Protein AF-A0A0M1JB89-F1 (afdb_monomer)

Radius of gyration: 13.45 Å; Cα contacts (8 Å, |Δi|>4): 135; chains: 1; bounding box: 34×20×38 Å

Mean predicted aligned error: 6.95 Å

pLDDT: mean 80.14, std 14.54, range [44.53, 94.88]

Structure (mmCIF, N/CA/C/O backbone):
data_AF-A0A0M1JB89-F1
#
_entry.id   AF-A0A0M1JB89-F1
#
loop_
_atom_site.group_PDB
_atom_site.id
_atom_site.type_symbol
_atom_site.label_atom_id
_atom_site.label_alt_id
_atom_site.label_comp_id
_atom_site.label_asym_id
_atom_site.label_entity_id
_atom_site.label_seq_id
_atom_site.pdbx_PDB_ins_code
_atom_site.Cartn_x
_atom_site.Cartn_y
_atom_site.Cartn_z
_atom_site.occupancy
_atom_site.B_iso_or_equiv
_atom_site.auth_seq_id
_atom_site.auth_comp_id
_atom_site.auth_asym_id
_atom_site.auth_atom_id
_atom_site.pdbx_PDB_model_num
ATOM 1 N N . MET A 1 1 ? -19.536 -0.735 19.353 1.00 45.69 1 MET A N 1
ATOM 2 C CA . MET A 1 1 ? -19.011 -1.234 18.063 1.00 45.69 1 MET A CA 1
ATOM 3 C C . MET A 1 1 ? -18.574 -0.025 17.254 1.00 45.69 1 MET A C 1
ATOM 5 O O . MET A 1 1 ? -19.395 0.856 17.044 1.00 45.69 1 MET A O 1
ATOM 9 N N . GLY A 1 2 ? -17.286 0.094 16.925 1.00 59.88 2 GLY A N 1
ATOM 10 C CA . GLY A 1 2 ? -16.788 1.203 16.105 1.00 59.88 2 GLY A CA 1
ATOM 11 C C . GLY A 1 2 ? -17.162 0.987 14.640 1.00 59.88 2 GLY A C 1
ATOM 12 O O . GLY A 1 2 ? -17.052 -0.134 14.155 1.00 59.88 2 GLY A O 1
ATOM 13 N N . SER A 1 3 ? -17.620 2.033 13.950 1.00 70.69 3 SER A N 1
ATOM 14 C CA . SER A 1 3 ? -17.879 1.966 12.509 1.00 70.69 3 SER A CA 1
ATOM 15 C C . SER A 1 3 ? -16.559 1.750 11.768 1.00 70.69 3 SER A C 1
ATOM 17 O O . SER A 1 3 ? -15.643 2.574 11.871 1.00 70.69 3 SER A O 1
ATOM 19 N N . LEU A 1 4 ? -16.459 0.647 11.031 1.00 63.38 4 LEU A N 1
ATOM 20 C CA . LEU A 1 4 ? -15.445 0.491 9.992 1.00 63.38 4 LEU A CA 1
ATOM 21 C C . LEU A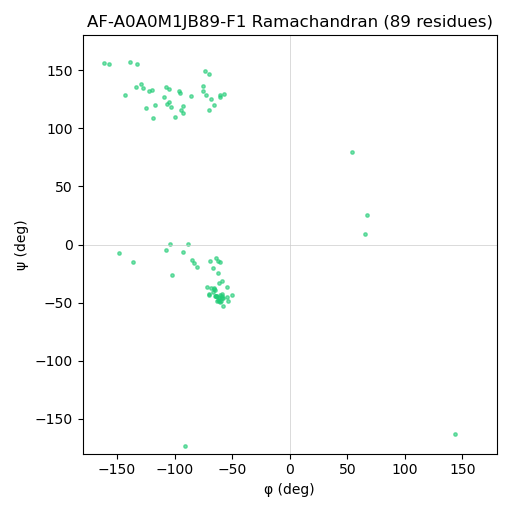 1 4 ? -15.850 1.356 8.796 1.00 63.38 4 LEU A C 1
ATOM 23 O O . LEU A 1 4 ? -17.040 1.606 8.585 1.00 63.38 4 LEU A O 1
ATOM 27 N N . SER A 1 5 ? -14.865 1.859 8.062 1.00 68.06 5 SER A N 1
ATOM 28 C CA . SER A 1 5 ? -15.096 2.565 6.806 1.00 68.06 5 SER A CA 1
ATOM 29 C C . SER A 1 5 ? -14.145 2.056 5.745 1.00 68.06 5 SER A C 1
ATOM 31 O O . SER A 1 5 ? -12.937 1.968 5.987 1.00 68.06 5 SER A O 1
ATOM 33 N N . ASP A 1 6 ? -14.690 1.826 4.565 1.00 63.28 6 ASP A N 1
ATOM 34 C CA . ASP A 1 6 ? -13.931 1.571 3.356 1.00 63.28 6 ASP A CA 1
ATOM 35 C C . ASP A 1 6 ? -13.049 2.785 3.059 1.00 63.28 6 ASP A C 1
ATOM 37 O O . ASP A 1 6 ? -13.521 3.925 3.040 1.00 63.28 6 ASP A O 1
ATOM 41 N N . SER A 1 7 ? -11.751 2.548 2.888 1.00 63.22 7 SER A N 1
ATOM 42 C CA . SER A 1 7 ? -10.801 3.582 2.490 1.00 63.22 7 SER A CA 1
ATOM 43 C C . SER A 1 7 ? -10.219 3.206 1.137 1.00 63.22 7 SER A C 1
ATOM 45 O O . SER A 1 7 ? -9.619 2.144 0.981 1.00 63.22 7 SER A O 1
ATOM 47 N N . VAL A 1 8 ? -10.435 4.085 0.161 1.00 58.31 8 VAL A N 1
ATOM 48 C CA . VAL A 1 8 ? -9.821 4.018 -1.165 1.00 58.31 8 VAL A CA 1
ATOM 49 C C . VAL A 1 8 ? -8.822 5.154 -1.237 1.00 58.31 8 VAL A C 1
ATOM 51 O O . VAL A 1 8 ? -9.186 6.305 -0.981 1.00 58.31 8 VAL A O 1
ATOM 54 N N . PHE A 1 9 ? -7.582 4.841 -1.581 1.00 63.34 9 PHE A N 1
ATOM 55 C CA . PHE A 1 9 ? -6.592 5.856 -1.893 1.00 63.34 9 PHE A CA 1
ATOM 56 C C . PHE A 1 9 ? -5.973 5.556 -3.255 1.00 63.34 9 PHE A C 1
ATOM 58 O O . PHE A 1 9 ? -5.678 4.404 -3.579 1.00 63.34 9 PHE A O 1
ATOM 65 N N . LEU A 1 10 ? -5.866 6.606 -4.067 1.00 56.09 10 LEU A N 1
ATOM 66 C CA . LEU A 1 10 ? -5.235 6.565 -5.376 1.00 56.09 10 LEU A CA 1
ATOM 67 C C . LEU A 1 10 ? -3.776 6.967 -5.184 1.00 56.09 10 LEU A C 1
ATOM 69 O O . LEU A 1 10 ? -3.527 8.088 -4.743 1.00 56.09 10 LEU A O 1
ATOM 73 N N . GLU A 1 11 ? -2.849 6.077 -5.528 1.00 62.31 11 GLU A N 1
ATOM 74 C CA . GLU A 1 11 ? -1.430 6.425 -5.578 1.00 62.31 11 GLU A CA 1
ATOM 75 C C . GLU A 1 11 ? -0.994 6.538 -7.041 1.00 62.31 11 GLU A C 1
ATOM 77 O O . GLU A 1 11 ? -1.113 5.588 -7.824 1.00 62.31 11 GLU A O 1
ATOM 82 N N . SER A 1 12 ? -0.503 7.722 -7.407 1.00 57.88 12 SER A N 1
ATOM 83 C CA . SER A 1 12 ? 0.093 8.007 -8.713 1.00 57.88 12 SER A CA 1
ATOM 84 C C . SER A 1 12 ? 1.607 8.094 -8.552 1.00 57.88 12 SER A C 1
ATOM 86 O O . SER A 1 12 ? 2.097 8.901 -7.766 1.00 57.88 12 SER A O 1
ATOM 88 N N . LEU A 1 13 ? 2.345 7.270 -9.295 1.00 59.31 13 LEU A N 1
ATOM 89 C CA . LEU A 1 13 ? 3.809 7.287 -9.323 1.00 59.31 13 LEU A CA 1
ATOM 90 C C . LEU A 1 13 ? 4.293 8.053 -10.554 1.00 59.31 13 LEU A C 1
ATOM 92 O O . LEU A 1 13 ? 4.127 7.557 -11.674 1.00 59.31 13 LEU A O 1
ATOM 96 N N . GLU A 1 14 ? 4.862 9.244 -10.372 1.00 49.41 14 GLU A N 1
ATOM 97 C CA . GLU A 1 14 ? 5.313 10.094 -11.478 1.00 49.41 14 GLU A CA 1
ATOM 98 C C . GLU A 1 14 ? 6.550 9.508 -12.175 1.00 49.41 14 GLU A C 1
ATOM 100 O O . GLU A 1 14 ? 7.636 9.460 -11.631 1.00 49.41 14 GLU A O 1
ATOM 105 N N . SER A 1 15 ? 6.406 9.141 -13.451 1.00 50.97 15 SER A N 1
ATOM 106 C CA . SER A 1 15 ? 7.525 8.873 -14.365 1.00 50.97 15 SER A CA 1
ATOM 107 C C . SER A 1 15 ? 8.571 7.838 -13.906 1.00 50.97 15 SER A C 1
ATOM 109 O O . SER A 1 15 ? 9.719 8.184 -13.634 1.00 50.97 15 SER A O 1
ATOM 111 N N . LEU A 1 16 ? 8.269 6.541 -14.044 1.00 48.31 16 LEU A N 1
ATOM 112 C CA . LEU A 1 16 ? 9.336 5.540 -14.249 1.00 48.31 16 LEU A CA 1
ATOM 113 C C . LEU A 1 16 ? 8.974 4.319 -15.094 1.00 48.31 16 LEU A C 1
ATOM 115 O O . LEU A 1 16 ? 9.871 3.544 -15.446 1.00 48.31 16 LEU A O 1
ATOM 119 N N . VAL A 1 17 ? 7.714 4.126 -15.480 1.00 45.91 17 VAL A N 1
ATOM 120 C CA . VAL A 1 17 ? 7.372 2.902 -16.217 1.00 45.91 17 VAL A CA 1
ATOM 121 C C . VAL A 1 17 ? 7.711 2.971 -17.706 1.00 45.91 17 VAL A C 1
ATOM 123 O O . VAL A 1 17 ? 7.987 1.931 -18.300 1.00 45.91 17 VAL A O 1
ATOM 126 N N . ASP A 1 18 ? 7.896 4.167 -18.269 1.00 44.53 18 ASP A N 1
ATOM 127 C CA . ASP A 1 18 ? 8.463 4.320 -19.620 1.00 44.53 18 ASP A CA 1
ATOM 128 C C . ASP A 1 18 ? 9.905 3.776 -19.729 1.00 44.53 18 ASP A C 1
ATOM 130 O O . ASP A 1 18 ? 10.405 3.525 -20.823 1.00 44.53 18 ASP A O 1
ATOM 134 N N . SER A 1 19 ? 10.580 3.520 -18.598 1.00 51.59 19 SER A N 1
ATOM 135 C CA . SER A 1 19 ? 11.924 2.927 -18.574 1.00 51.59 19 SER A CA 1
ATOM 136 C C . SER A 1 19 ? 11.956 1.394 -18.458 1.00 51.59 19 SER A C 1
ATOM 138 O O . SER A 1 19 ? 13.041 0.809 -18.488 1.00 51.59 19 SER A O 1
ATOM 140 N N . GLY A 1 20 ? 10.810 0.727 -18.254 1.00 54.50 20 GLY A N 1
ATOM 141 C CA . GLY A 1 20 ? 10.755 -0.718 -17.981 1.00 54.50 20 GLY A CA 1
ATOM 142 C C . GLY A 1 20 ? 11.402 -1.156 -16.654 1.00 54.50 20 GLY A C 1
ATOM 143 O O . GLY A 1 20 ? 11.562 -2.353 -16.418 1.00 54.50 20 GLY A O 1
ATOM 144 N N . ARG A 1 21 ? 11.788 -0.212 -15.779 1.00 55.88 21 ARG A N 1
ATOM 145 C CA . ARG A 1 21 ? 12.454 -0.488 -14.488 1.00 55.88 21 ARG A CA 1
ATOM 146 C C . ARG A 1 21 ? 11.506 -0.847 -13.348 1.00 55.88 21 ARG A C 1
ATOM 148 O O . ARG A 1 21 ? 11.964 -1.369 -12.339 1.00 55.88 21 ARG A O 1
ATOM 155 N N . VAL A 1 22 ? 10.215 -0.569 -13.497 1.00 62.91 22 VAL A N 1
ATOM 156 C CA . VAL A 1 22 ? 9.205 -0.794 -12.461 1.00 62.91 22 VAL A CA 1
ATOM 157 C C . VAL A 1 22 ? 8.185 -1.793 -12.992 1.00 62.91 22 VAL A C 1
ATOM 159 O O . VAL A 1 22 ? 7.418 -1.481 -13.902 1.00 62.91 22 VAL A O 1
ATOM 162 N N . ARG A 1 23 ? 8.199 -3.018 -12.458 1.00 79.50 23 ARG A N 1
ATOM 163 C CA . ARG A 1 23 ? 7.246 -4.066 -12.843 1.00 79.50 23 ARG A CA 1
ATOM 164 C C . ARG A 1 23 ? 5.972 -3.907 -12.008 1.00 79.50 23 ARG A C 1
A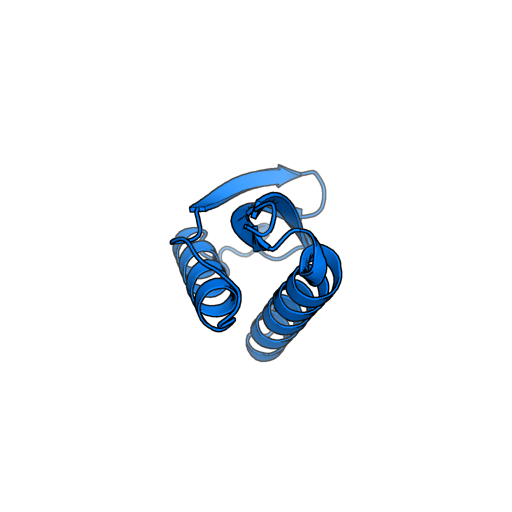TOM 166 O O . ARG A 1 23 ? 6.089 -3.905 -10.783 1.00 79.50 23 ARG A O 1
ATOM 173 N N . PRO A 1 24 ? 4.769 -3.847 -12.613 1.00 84.56 24 PRO A N 1
ATOM 174 C CA . PRO A 1 24 ? 3.519 -3.680 -11.867 1.00 84.56 24 PRO A CA 1
ATOM 175 C C . PRO A 1 24 ? 3.362 -4.653 -10.695 1.00 84.56 24 PRO A C 1
ATOM 177 O O . PRO A 1 24 ? 3.066 -4.230 -9.586 1.00 84.56 24 PRO A O 1
ATOM 180 N N . ALA A 1 25 ? 3.697 -5.930 -10.899 1.00 87.00 25 ALA A N 1
ATOM 181 C CA . ALA A 1 25 ? 3.633 -6.945 -9.848 1.00 87.00 25 ALA A CA 1
ATOM 182 C C . ALA A 1 25 ? 4.561 -6.662 -8.647 1.00 87.00 25 ALA A C 1
ATOM 184 O O . ALA A 1 25 ? 4.224 -6.995 -7.515 1.00 87.00 25 ALA A O 1
ATOM 185 N N . GLU A 1 26 ? 5.728 -6.046 -8.867 1.00 87.25 26 GLU A N 1
ATOM 186 C CA . GLU A 1 26 ? 6.629 -5.666 -7.769 1.00 87.25 26 GLU A CA 1
ATOM 187 C C . GLU A 1 26 ? 6.076 -4.487 -6.973 1.00 87.25 26 GLU A C 1
ATOM 189 O O . GLU A 1 26 ? 6.212 -4.453 -5.752 1.00 87.25 26 GLU A O 1
ATOM 194 N N . MET A 1 27 ? 5.420 -3.547 -7.653 1.00 88.25 27 MET A N 1
ATOM 195 C CA . MET A 1 27 ? 4.773 -2.403 -7.01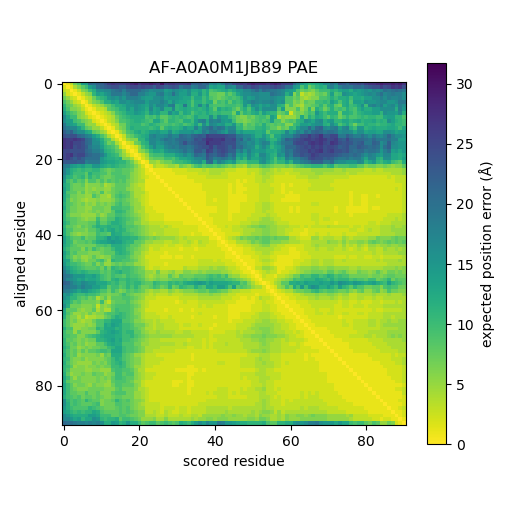2 1.00 88.25 27 MET A CA 1
ATOM 196 C C . MET A 1 27 ? 3.538 -2.813 -6.227 1.00 88.25 27 MET A C 1
ATOM 198 O O . MET A 1 27 ? 3.368 -2.390 -5.087 1.00 88.25 27 MET A O 1
ATOM 202 N N . GLU A 1 28 ? 2.715 -3.692 -6.794 1.00 91.12 28 GLU A N 1
ATOM 203 C CA . GLU A 1 28 ? 1.561 -4.263 -6.104 1.00 91.12 28 GLU A CA 1
ATOM 204 C C . GLU A 1 28 ? 1.986 -5.009 -4.832 1.00 91.12 28 GLU A C 1
ATOM 206 O O . GLU A 1 28 ? 1.376 -4.827 -3.774 1.00 91.12 28 GLU A O 1
ATOM 211 N N . ALA A 1 29 ? 3.069 -5.793 -4.904 1.00 92.44 29 ALA A N 1
ATOM 212 C CA . ALA A 1 29 ? 3.638 -6.478 -3.747 1.00 92.44 29 ALA A CA 1
ATOM 213 C C . ALA A 1 29 ? 4.178 -5.493 -2.697 1.00 92.44 29 ALA A C 1
ATOM 215 O O . ALA A 1 29 ? 3.882 -5.650 -1.512 1.00 92.44 29 ALA A O 1
ATOM 216 N N . LEU A 1 30 ? 4.904 -4.453 -3.122 1.00 92.31 30 LEU A N 1
ATOM 217 C CA . LEU A 1 30 ? 5.423 -3.419 -2.226 1.00 92.31 30 LEU A CA 1
ATOM 218 C C . LEU A 1 30 ? 4.295 -2.695 -1.484 1.00 92.31 30 LEU A C 1
ATOM 220 O O . LEU A 1 30 ? 4.344 -2.542 -0.266 1.00 92.31 30 LEU A O 1
ATOM 224 N N . PHE A 1 31 ? 3.264 -2.257 -2.202 1.00 92.75 31 PHE A N 1
ATOM 225 C CA . PHE A 1 31 ? 2.133 -1.555 -1.598 1.00 92.75 31 PHE A CA 1
ATOM 226 C C . PHE A 1 31 ? 1.353 -2.471 -0.658 1.00 92.75 31 PHE A C 1
ATOM 228 O O . PHE A 1 31 ? 0.969 -2.050 0.432 1.00 92.75 31 PHE A O 1
ATOM 235 N N . THR A 1 32 ? 1.193 -3.741 -1.031 1.00 94.88 32 THR A N 1
ATOM 236 C CA . THR A 1 32 ? 0.604 -4.766 -0.162 1.00 94.88 32 THR A CA 1
ATOM 237 C C . THR A 1 32 ? 1.398 -4.920 1.137 1.00 94.88 32 THR A C 1
ATOM 239 O O . THR A 1 32 ? 0.804 -4.948 2.214 1.00 94.88 32 THR A O 1
ATOM 242 N N . GLU A 1 33 ? 2.730 -4.992 1.067 1.00 94.81 33 GLU A N 1
ATOM 243 C CA . GLU A 1 33 ? 3.606 -5.084 2.241 1.00 94.81 33 GLU A CA 1
ATOM 244 C C . GLU A 1 33 ? 3.487 -3.843 3.134 1.00 94.81 33 GLU A C 1
ATOM 246 O O . GLU A 1 33 ? 3.274 -3.965 4.343 1.00 94.81 33 GLU A O 1
ATOM 251 N N . VAL A 1 34 ? 3.552 -2.647 2.542 1.00 94.25 34 VAL A N 1
ATOM 252 C CA . VAL A 1 34 ? 3.454 -1.386 3.286 1.00 94.25 34 VAL A CA 1
ATOM 253 C C . VAL A 1 34 ? 2.109 -1.266 3.998 1.00 94.25 34 VAL A C 1
ATOM 255 O O . VAL A 1 34 ? 2.083 -0.944 5.188 1.00 94.25 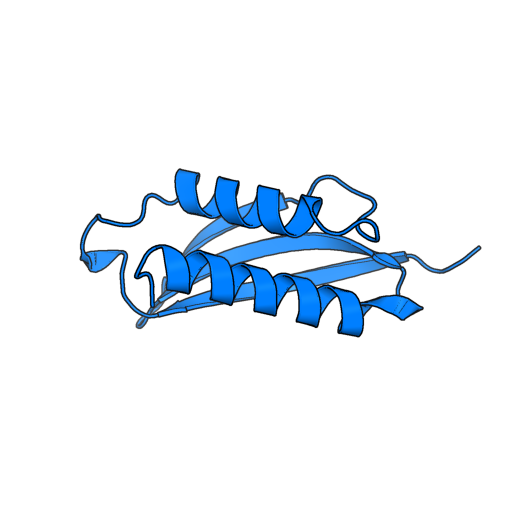34 VAL A O 1
ATOM 258 N N . VAL A 1 35 ? 0.999 -1.562 3.319 1.00 93.31 35 VAL A N 1
ATOM 259 C CA . VAL A 1 35 ? -0.332 -1.509 3.937 1.00 93.31 35 VAL A CA 1
ATOM 260 C C . VAL A 1 35 ? -0.451 -2.538 5.066 1.00 93.31 35 VAL A C 1
ATOM 262 O O . VAL A 1 35 ? -0.900 -2.190 6.157 1.00 93.31 35 VAL A O 1
ATOM 265 N N . ASN A 1 36 ? 0.024 -3.771 4.857 1.00 93.94 36 ASN A N 1
ATOM 266 C CA . ASN A 1 36 ? 0.014 -4.816 5.888 1.00 93.94 36 ASN A CA 1
ATOM 267 C C . ASN A 1 36 ? 0.945 -4.521 7.077 1.00 93.94 36 ASN A C 1
ATOM 269 O O . ASN A 1 36 ? 0.748 -5.080 8.154 1.00 93.94 36 ASN A O 1
ATOM 273 N N . SER A 1 37 ? 1.937 -3.635 6.923 1.00 94.12 37 SER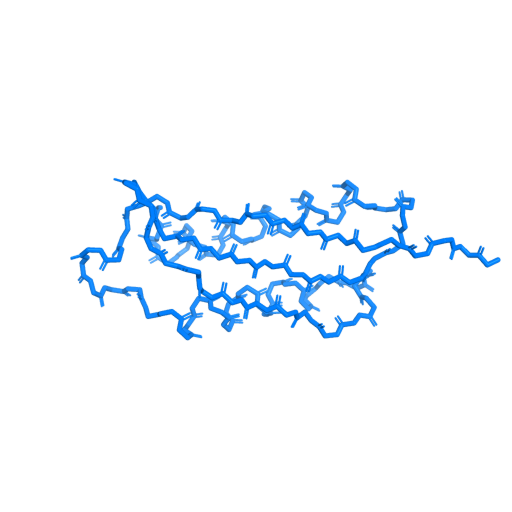 A N 1
ATOM 274 C CA . SER A 1 37 ? 2.797 -3.197 8.033 1.00 94.12 37 SER A CA 1
ATOM 275 C C . SER A 1 37 ? 2.065 -2.330 9.068 1.00 94.12 37 SER A C 1
ATOM 277 O O . SER A 1 37 ? 2.592 -2.085 10.156 1.00 94.12 37 SER A O 1
ATOM 279 N N . ASN A 1 38 ? 0.870 -1.822 8.742 1.00 92.62 38 ASN A N 1
ATOM 280 C CA . ASN A 1 38 ? 0.075 -1.007 9.649 1.00 92.62 38 ASN A CA 1
ATOM 281 C C . ASN A 1 38 ? -0.911 -1.880 10.445 1.00 92.62 38 ASN A C 1
ATOM 283 O O . ASN A 1 38 ? -1.894 -2.386 9.914 1.00 92.62 38 ASN A O 1
ATOM 287 N N . GLU A 1 39 ? -0.696 -1.978 11.758 1.00 92.00 39 GLU A N 1
ATOM 288 C CA . GLU A 1 39 ? -1.503 -2.792 12.685 1.00 92.00 39 GLU A CA 1
ATOM 289 C C . GLU A 1 39 ? -2.996 -2.415 12.773 1.00 92.00 39 GLU A C 1
ATOM 291 O O . GLU A 1 39 ? -3.801 -3.167 13.319 1.00 92.00 39 GLU A O 1
ATOM 296 N N . THR A 1 40 ? -3.386 -1.234 12.280 1.00 91.25 40 THR A N 1
ATOM 297 C CA . THR A 1 40 ? -4.785 -0.777 12.287 1.00 91.25 40 THR A CA 1
ATOM 298 C C . THR A 1 40 ? -5.571 -1.298 11.076 1.00 91.25 40 THR A C 1
ATOM 300 O O . THR A 1 40 ? -6.803 -1.221 11.070 1.00 91.25 40 THR A O 1
ATOM 303 N N . VAL A 1 41 ? -4.888 -1.832 10.062 1.00 88.75 41 VAL A N 1
ATOM 304 C CA . VAL A 1 41 ? -5.518 -2.463 8.900 1.00 88.75 41 VAL A CA 1
ATOM 305 C C . VAL A 1 41 ? -6.098 -3.814 9.310 1.00 88.75 41 VAL A C 1
ATOM 307 O O . VAL A 1 41 ? -5.435 -4.641 9.926 1.00 88.75 41 VAL A O 1
ATOM 310 N N . THR A 1 42 ? -7.374 -4.025 8.989 1.00 86.06 42 THR A N 1
ATOM 311 C CA . THR A 1 42 ? -8.142 -5.195 9.464 1.00 86.06 42 THR A CA 1
ATOM 312 C C . THR A 1 42 ? -8.421 -6.234 8.382 1.00 86.06 42 THR A C 1
ATOM 314 O O . THR A 1 42 ? -8.965 -7.298 8.669 1.00 86.06 42 THR A O 1
ATOM 317 N N . THR A 1 43 ? -8.044 -5.940 7.140 1.00 86.12 43 THR A N 1
ATOM 318 C CA . THR A 1 43 ? -8.255 -6.804 5.976 1.00 86.12 43 THR A CA 1
ATOM 319 C C . THR A 1 43 ? -6.989 -6.920 5.159 1.00 86.12 43 THR A C 1
ATOM 321 O O . THR A 1 43 ? -6.187 -5.991 5.128 1.00 86.12 43 THR A O 1
ATOM 324 N N . ALA A 1 44 ? -6.865 -8.013 4.408 1.00 88.56 44 ALA A N 1
ATOM 325 C CA . ALA A 1 44 ? -5.893 -8.058 3.329 1.00 88.56 44 ALA A CA 1
ATOM 326 C C . ALA A 1 44 ? -6.174 -6.899 2.347 1.00 88.56 44 ALA A C 1
ATOM 328 O O . ALA A 1 44 ? -7.332 -6.723 1.948 1.00 88.56 44 ALA A O 1
ATOM 329 N N . PRO A 1 45 ? -5.166 -6.089 1.992 1.00 92.38 45 PRO A N 1
ATOM 330 C CA . PRO A 1 45 ? -5.334 -5.026 1.022 1.00 92.38 45 PRO A CA 1
ATOM 331 C C . PRO A 1 45 ? -5.535 -5.603 -0.376 1.00 92.38 45 PRO A C 1
ATOM 333 O O . PRO A 1 45 ? -4.958 -6.629 -0.735 1.00 92.38 45 PRO A O 1
ATOM 336 N N . TRP A 1 46 ? -6.337 -4.912 -1.173 1.00 92.94 46 TRP A N 1
ATOM 337 C CA . TRP A 1 46 ? -6.434 -5.144 -2.603 1.00 92.94 46 TRP A CA 1
ATOM 338 C C . TRP A 1 46 ? -5.669 -4.039 -3.321 1.00 92.94 46 TRP A C 1
ATOM 340 O O . TRP A 1 46 ? -5.988 -2.859 -3.166 1.00 92.94 46 TRP A O 1
ATOM 350 N N . VAL A 1 47 ? -4.636 -4.431 -4.061 1.00 91.56 47 VAL A N 1
ATOM 351 C CA . VAL A 1 47 ? -3.798 -3.524 -4.844 1.00 91.56 47 VAL A CA 1
ATOM 352 C C . VAL A 1 47 ? -3.885 -3.927 -6.303 1.00 91.56 47 VAL A C 1
ATOM 354 O O . VAL A 1 47 ? -3.769 -5.109 -6.620 1.00 91.56 47 VAL A O 1
ATOM 357 N N . MET A 1 48 ? -4.099 -2.951 -7.178 1.00 89.62 48 MET A N 1
ATOM 358 C CA . MET A 1 48 ? -4.226 -3.190 -8.609 1.00 89.62 48 MET A CA 1
ATOM 359 C C . MET A 1 48 ? -3.576 -2.063 -9.398 1.00 89.62 48 MET A C 1
ATOM 361 O O . MET A 1 48 ? -3.897 -0.890 -9.201 1.00 89.62 48 MET A O 1
ATOM 365 N N . TYR A 1 49 ? -2.705 -2.432 -10.327 1.00 87.31 49 TYR A N 1
ATOM 366 C CA . TYR A 1 49 ? -2.224 -1.549 -11.373 1.00 87.31 49 TYR A CA 1
ATOM 367 C C . TYR A 1 49 ? -3.347 -1.222 -12.365 1.00 87.31 49 TYR A C 1
ATOM 369 O O . TYR A 1 49 ? -3.978 -2.117 -12.931 1.00 87.31 49 TYR A O 1
ATOM 377 N N . VAL A 1 50 ? -3.602 0.069 -12.570 1.00 85.62 50 VAL A N 1
ATOM 378 C CA . VAL A 1 50 ? -4.753 0.560 -13.347 1.00 85.62 50 VAL A CA 1
ATOM 379 C C . VAL A 1 50 ? -4.350 1.006 -14.746 1.00 85.62 50 VAL A C 1
ATOM 381 O O . VAL A 1 50 ? -5.154 0.936 -15.673 1.00 85.62 50 VAL A O 1
ATOM 384 N N . GLY A 1 51 ? -3.096 1.415 -14.927 1.00 80.81 51 GLY A N 1
ATOM 385 C CA . GLY A 1 51 ? -2.592 1.857 -16.218 1.00 80.81 51 GLY A CA 1
ATOM 386 C C . GLY A 1 51 ? -1.608 3.011 -16.103 1.00 80.81 51 GLY A C 1
ATOM 387 O O . GLY A 1 51 ? -1.048 3.285 -15.039 1.00 80.81 51 GLY A O 1
ATOM 388 N N . PHE A 1 52 ? -1.397 3.675 -17.234 1.00 78.25 52 PHE A N 1
ATOM 389 C CA . PHE A 1 52 ? -0.702 4.953 -17.312 1.00 78.25 52 PHE A CA 1
ATOM 390 C C . PHE A 1 52 ? -1.707 6.067 -17.528 1.00 78.25 52 PHE A C 1
ATOM 392 O O . PHE A 1 52 ? -2.567 5.954 -18.404 1.00 78.25 52 PHE A O 1
ATOM 399 N N . ASN A 1 53 ? -1.559 7.147 -16.768 1.00 72.38 53 ASN A N 1
ATOM 400 C CA . ASN A 1 53 ? -2.050 8.448 -17.200 1.00 72.38 53 ASN A CA 1
ATOM 401 C C . ASN A 1 53 ? -0.932 9.184 -17.968 1.00 72.38 53 ASN A C 1
ATOM 403 O O . ASN A 1 53 ? 0.120 8.611 -18.254 1.00 72.38 53 ASN A O 1
ATOM 407 N N . GLU A 1 54 ? -1.152 10.449 -18.322 1.00 68.31 54 GLU A N 1
ATOM 408 C CA . GLU A 1 54 ? -0.204 11.237 -19.126 1.00 68.31 54 GLU A CA 1
ATOM 409 C C . GLU A 1 54 ? 1.158 11.493 -18.436 1.00 68.31 54 GLU A C 1
ATOM 411 O O . GLU A 1 54 ? 2.095 11.934 -19.099 1.00 68.31 54 GLU A O 1
ATOM 416 N N . TRP A 1 55 ? 1.296 11.207 -17.133 1.00 71.69 55 TRP A N 1
ATOM 417 C CA . TRP A 1 55 ? 2.468 11.579 -16.322 1.00 71.69 55 TRP A CA 1
ATOM 418 C C . TRP A 1 55 ? 2.977 10.464 -15.387 1.00 71.69 55 TRP A C 1
ATOM 420 O O . TRP A 1 55 ? 4.085 10.558 -14.855 1.00 71.69 55 TRP A O 1
ATOM 430 N N . ALA A 1 56 ? 2.185 9.414 -15.152 1.00 73.44 56 ALA A N 1
ATOM 431 C CA . ALA A 1 56 ? 2.381 8.501 -14.033 1.00 73.44 56 ALA A CA 1
ATOM 432 C C . ALA A 1 56 ? 1.768 7.110 -14.242 1.00 73.44 56 ALA A C 1
ATOM 434 O O . ALA A 1 56 ? 0.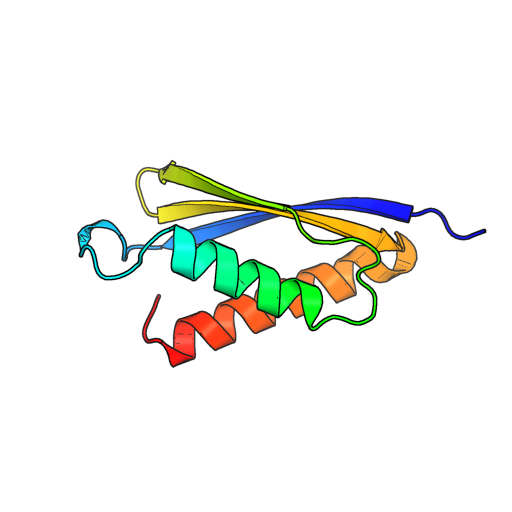781 6.925 -14.957 1.00 73.44 56 ALA A O 1
ATOM 435 N N . ALA A 1 57 ? 2.338 6.129 -13.539 1.00 81.12 57 ALA A N 1
ATOM 436 C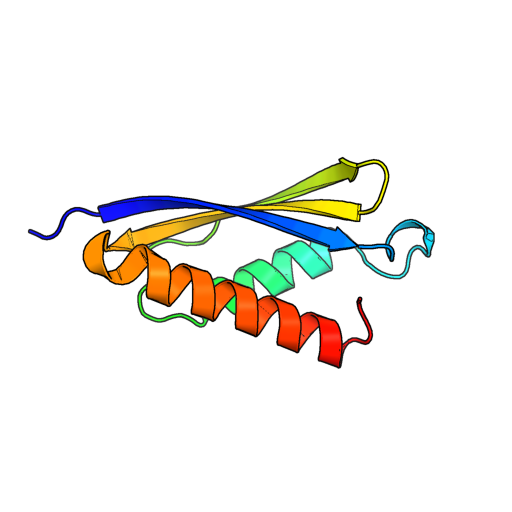 CA . ALA A 1 57 ? 1.689 4.846 -13.294 1.00 81.12 57 ALA A CA 1
ATOM 437 C C . ALA A 1 57 ? 0.611 5.023 -12.222 1.00 81.12 57 ALA A C 1
ATOM 439 O O . ALA A 1 57 ? 0.895 5.588 -11.164 1.00 81.12 57 ALA A O 1
ATOM 440 N N . GLU A 1 58 ? -0.589 4.503 -12.451 1.00 83.81 58 GLU A N 1
ATOM 441 C CA . GLU A 1 58 ? -1.673 4.569 -11.471 1.00 83.81 58 GLU A CA 1
ATOM 442 C C . GLU A 1 58 ? -1.933 3.213 -10.823 1.00 83.81 58 GLU A C 1
ATOM 444 O O . GLU A 1 58 ? -2.023 2.182 -11.498 1.00 83.81 58 GLU A O 1
ATOM 449 N N . TYR A 1 59 ? -2.103 3.237 -9.501 1.00 87.25 59 TYR A N 1
ATOM 450 C CA . TYR A 1 59 ? -2.469 2.073 -8.707 1.00 87.25 59 TYR A CA 1
ATOM 451 C C . TYR A 1 59 ? -3.655 2.398 -7.803 1.00 87.25 59 TYR A C 1
ATOM 453 O O . TYR A 1 59 ? -3.722 3.454 -7.166 1.00 87.25 59 TYR A O 1
ATOM 461 N N . TRP A 1 60 ? -4.591 1.458 -7.718 1.00 89.44 60 TRP A N 1
ATOM 462 C CA . TRP A 1 60 ? -5.661 1.481 -6.729 1.00 89.44 60 TRP A CA 1
ATOM 463 C C . TRP A 1 60 ? -5.258 0.646 -5.529 1.00 89.44 60 TRP A C 1
ATOM 465 O O . TRP A 1 60 ? -4.849 -0.504 -5.681 1.00 89.44 60 TRP A O 1
ATOM 475 N N . VAL A 1 61 ? -5.402 1.229 -4.340 1.00 90.50 61 VAL A N 1
ATOM 476 C CA . VAL A 1 61 ? -5.110 0.575 -3.067 1.00 90.50 61 VAL A CA 1
ATOM 477 C C . VAL A 1 61 ? -6.362 0.652 -2.191 1.00 90.50 61 VAL A C 1
ATOM 479 O O . VAL A 1 61 ? -6.833 1.738 -1.843 1.00 90.50 61 VAL A O 1
ATOM 482 N N . TYR A 1 62 ? -6.913 -0.511 -1.845 1.00 89.56 62 TYR A N 1
ATOM 483 C CA . TYR A 1 62 ? -8.124 -0.653 -1.034 1.00 89.56 62 TYR A CA 1
ATOM 484 C C . TYR A 1 62 ? -7.855 -1.484 0.218 1.00 89.56 62 TYR A C 1
ATOM 486 O O . TYR A 1 62 ? -7.285 -2.572 0.135 1.00 89.56 62 TYR A O 1
ATOM 494 N N . TYR A 1 63 ? -8.298 -0.999 1.379 1.00 90.69 63 TYR A N 1
ATOM 495 C CA . TYR A 1 63 ? -8.216 -1.725 2.649 1.00 90.69 63 TYR A CA 1
ATOM 496 C C . TYR A 1 63 ? -9.193 -1.158 3.694 1.00 90.69 63 TYR A C 1
ATOM 498 O O . TYR A 1 63 ? -9.595 0.007 3.631 1.00 90.69 63 TYR A O 1
ATOM 506 N N . LEU A 1 64 ? -9.580 -1.982 4.679 1.00 88.44 64 LEU A N 1
ATOM 507 C CA . LEU A 1 64 ? -10.504 -1.586 5.746 1.00 88.44 64 LEU A CA 1
ATOM 508 C C . LEU A 1 64 ? -9.783 -1.143 7.015 1.00 88.44 64 LEU A C 1
ATOM 510 O O . LEU A 1 64 ? -8.935 -1.854 7.570 1.00 88.44 64 LEU A O 1
ATOM 514 N N . ILE A 1 65 ? -10.220 0.006 7.528 1.00 89.94 65 ILE A N 1
ATOM 515 C CA . ILE A 1 65 ? -9.726 0.620 8.761 1.00 89.94 65 ILE A CA 1
ATOM 516 C C . ILE A 1 65 ? -10.880 1.194 9.594 1.00 89.94 65 ILE A C 1
ATOM 518 O O . ILE A 1 65 ? -11.943 1.533 9.061 1.00 89.94 65 ILE A O 1
ATOM 522 N N . PRO A 1 66 ? -10.697 1.359 10.917 1.00 89.06 66 PRO A N 1
ATOM 523 C CA . PRO A 1 66 ? -11.639 2.097 11.746 1.00 89.06 66 PRO A CA 1
ATOM 524 C C . PRO A 1 66 ? -11.763 3.551 11.278 1.00 89.06 66 PRO A C 1
ATOM 526 O O . PRO A 1 66 ? -10.764 4.272 11.211 1.00 89.06 66 PRO A O 1
ATOM 529 N N . TYR A 1 67 ? -12.994 4.022 11.056 1.00 85.31 67 TYR A N 1
ATOM 530 C CA . TYR A 1 67 ? -13.256 5.371 10.531 1.00 85.31 67 TYR A CA 1
ATOM 531 C C . TYR A 1 67 ? -12.592 6.479 11.357 1.00 85.31 67 TYR A C 1
ATOM 533 O O . TYR A 1 67 ? -12.084 7.460 10.811 1.00 85.31 67 TYR A O 1
ATOM 541 N N . ALA A 1 68 ? -12.547 6.308 12.682 1.00 89.12 68 ALA A N 1
ATOM 542 C CA . ALA A 1 68 ? -11.928 7.255 13.609 1.00 89.12 68 ALA A CA 1
ATOM 543 C C . ALA A 1 68 ? -10.415 7.444 13.384 1.00 89.12 68 ALA A C 1
ATOM 545 O O . ALA A 1 68 ? -9.877 8.489 13.733 1.00 89.12 68 ALA A O 1
ATOM 546 N N . LYS A 1 69 ? -9.733 6.455 12.792 1.00 87.62 69 LYS A N 1
ATOM 547 C CA . LYS A 1 69 ? -8.285 6.470 12.544 1.00 87.62 69 LYS A CA 1
ATOM 548 C C . LYS A 1 69 ? -7.922 6.758 11.082 1.00 87.62 69 LYS A C 1
ATOM 550 O O . LYS A 1 69 ? -6.737 6.810 10.763 1.00 87.62 69 LYS A O 1
ATOM 555 N N . ARG A 1 70 ? -8.911 6.969 10.200 1.00 87.00 70 ARG A N 1
ATOM 556 C CA . ARG A 1 70 ? -8.715 6.952 8.740 1.00 87.00 70 ARG A CA 1
ATOM 557 C C . ARG A 1 70 ? -7.607 7.872 8.234 1.00 87.00 70 ARG A C 1
ATOM 559 O O . ARG A 1 70 ? -6.736 7.420 7.509 1.00 87.00 70 ARG A O 1
ATOM 566 N N . PHE A 1 71 ? -7.581 9.130 8.671 1.00 87.94 71 PHE A N 1
ATOM 567 C CA . PHE A 1 71 ? -6.583 10.093 8.200 1.00 87.94 71 PHE A CA 1
ATOM 568 C C . PHE A 1 71 ? -5.173 9.759 8.689 1.00 87.94 71 PHE A C 1
ATOM 570 O O . PHE A 1 71 ? -4.220 9.900 7.931 1.00 87.94 71 PHE A O 1
ATOM 577 N N . GLY A 1 72 ? -5.045 9.278 9.930 1.00 90.88 72 GLY A N 1
ATOM 578 C CA . GLY A 1 72 ? -3.755 8.868 10.482 1.00 90.88 72 GLY A CA 1
ATOM 579 C C . GLY A 1 72 ? -3.176 7.669 9.735 1.00 90.88 72 GLY A C 1
ATOM 580 O O . GLY A 1 72 ? -2.005 7.687 9.375 1.00 90.88 72 GLY A O 1
ATOM 581 N N . VAL A 1 73 ? -4.009 6.666 9.442 1.00 90.69 73 VAL A N 1
ATOM 582 C CA . VAL A 1 73 ? -3.570 5.482 8.689 1.00 90.69 73 VAL A CA 1
ATOM 583 C C . VAL A 1 73 ? -3.281 5.819 7.226 1.00 90.69 73 VAL A C 1
ATOM 585 O O . VAL A 1 73 ? -2.258 5.385 6.714 1.00 90.69 73 VAL A O 1
ATOM 588 N N . LEU A 1 74 ? -4.132 6.611 6.560 1.00 89.25 74 LEU A N 1
ATOM 589 C CA . LEU A 1 74 ? -3.894 7.047 5.177 1.00 89.25 74 LEU A CA 1
ATOM 590 C C . LEU A 1 74 ? -2.561 7.797 5.050 1.00 89.25 74 LEU A C 1
ATOM 592 O O . LEU A 1 74 ? -1.769 7.494 4.163 1.00 89.25 74 LEU A O 1
ATOM 596 N N . ASN A 1 75 ? -2.282 8.727 5.967 1.00 90.31 75 ASN A N 1
ATOM 597 C CA . ASN A 1 75 ? -1.030 9.477 5.956 1.00 90.31 75 ASN A CA 1
ATOM 598 C C . ASN A 1 75 ? 0.196 8.596 6.254 1.00 90.31 75 ASN A C 1
ATOM 600 O O . ASN A 1 75 ? 1.229 8.762 5.607 1.00 90.31 75 ASN A O 1
ATOM 604 N N . ASP A 1 76 ? 0.093 7.666 7.211 1.00 92.44 76 ASP A N 1
ATOM 605 C CA . ASP A 1 76 ? 1.170 6.715 7.531 1.00 92.44 76 ASP A CA 1
ATOM 606 C C . ASP A 1 76 ? 1.501 5.813 6.335 1.00 92.44 76 ASP A C 1
ATOM 608 O O . ASP A 1 76 ? 2.661 5.708 5.944 1.00 92.44 76 ASP A O 1
ATOM 612 N N . VAL A 1 77 ? 0.479 5.221 5.708 1.00 91.69 77 VAL A N 1
ATOM 613 C CA . VAL A 1 77 ? 0.641 4.363 4.526 1.00 91.69 77 VAL A CA 1
ATOM 614 C C . VAL A 1 77 ? 1.267 5.142 3.370 1.00 91.69 77 VAL A C 1
ATOM 616 O O . VAL A 1 77 ? 2.269 4.692 2.824 1.00 91.69 77 VAL A O 1
ATOM 619 N N . HIS A 1 78 ? 0.744 6.327 3.037 1.00 89.31 78 HIS A N 1
ATOM 620 C CA . HIS A 1 78 ? 1.295 7.158 1.960 1.00 89.31 78 HIS A CA 1
ATOM 621 C C . HIS A 1 78 ? 2.756 7.560 2.229 1.00 89.31 78 HIS A C 1
ATOM 623 O O . HIS A 1 78 ? 3.601 7.450 1.344 1.00 89.31 78 HIS A O 1
ATOM 629 N N . THR A 1 79 ? 3.089 7.952 3.463 1.00 91.50 79 THR A N 1
ATOM 630 C CA . THR A 1 79 ? 4.476 8.292 3.836 1.00 91.50 79 THR A CA 1
ATOM 631 C C . THR A 1 79 ? 5.409 7.091 3.676 1.00 91.50 79 THR A C 1
ATOM 633 O O . THR A 1 79 ? 6.472 7.210 3.075 1.00 91.50 79 THR A O 1
ATOM 636 N N . LYS A 1 80 ? 5.000 5.908 4.144 1.00 92.88 80 LYS A N 1
ATOM 637 C CA . LYS A 1 80 ? 5.806 4.687 4.005 1.00 92.88 80 LYS A CA 1
ATOM 638 C C . LYS A 1 80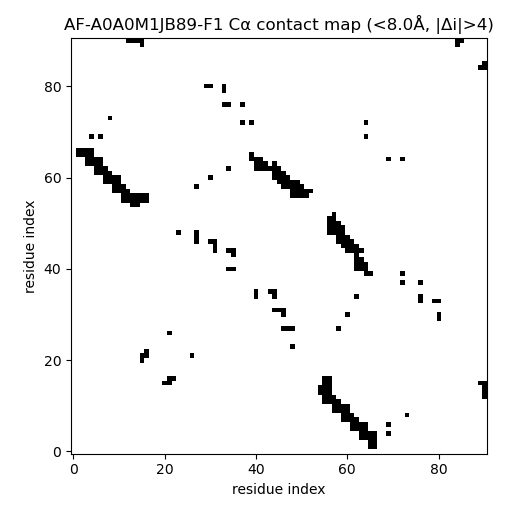 ? 5.983 4.266 2.549 1.00 92.88 80 LYS A C 1
ATOM 640 O O . LYS A 1 80 ? 7.077 3.849 2.179 1.00 92.88 80 LYS A O 1
ATOM 645 N N . ILE A 1 81 ? 4.940 4.390 1.723 1.00 90.25 81 ILE A N 1
ATOM 646 C CA . ILE A 1 81 ? 5.038 4.137 0.280 1.00 90.25 81 ILE A CA 1
ATOM 647 C C . ILE A 1 81 ? 6.100 5.063 -0.324 1.00 90.25 81 ILE A C 1
ATOM 649 O O . ILE A 1 81 ? 7.059 4.575 -0.919 1.00 90.25 81 ILE A O 1
ATOM 653 N N . ARG A 1 82 ? 6.002 6.377 -0.087 1.00 88.50 82 ARG A N 1
ATOM 654 C CA . ARG A 1 82 ? 6.987 7.376 -0.546 1.00 88.50 82 ARG A CA 1
ATOM 655 C C . ARG A 1 82 ? 8.416 7.048 -0.111 1.00 88.50 82 ARG A C 1
ATOM 657 O O . ARG A 1 82 ? 9.339 7.133 -0.923 1.00 88.50 82 ARG A O 1
ATOM 664 N N . ASP A 1 83 ? 8.606 6.658 1.146 1.00 91.50 83 ASP A N 1
ATOM 665 C CA . ASP A 1 83 ? 9.921 6.301 1.681 1.00 91.50 83 ASP A CA 1
ATOM 666 C C . ASP A 1 83 ? 10.498 5.063 0.982 1.00 91.50 83 ASP A C 1
ATOM 668 O O . ASP A 1 83 ? 11.670 5.049 0.598 1.00 91.50 83 ASP A O 1
ATOM 672 N N . GLU A 1 84 ? 9.689 4.020 0.779 1.00 90.19 84 GLU A N 1
ATOM 673 C CA . GLU A 1 84 ? 10.124 2.800 0.096 1.00 90.19 84 GLU A CA 1
ATOM 674 C C . GLU A 1 84 ? 10.455 3.038 -1.385 1.00 90.19 84 GLU A C 1
ATOM 676 O O . GLU A 1 84 ? 11.431 2.475 -1.895 1.00 90.19 84 GLU A O 1
ATOM 681 N N . LEU A 1 85 ? 9.691 3.895 -2.063 1.00 86.19 85 LEU A N 1
ATOM 682 C CA . LEU A 1 85 ? 9.970 4.327 -3.434 1.00 86.19 85 LEU A CA 1
ATOM 683 C C . LEU A 1 85 ? 11.292 5.095 -3.507 1.00 86.19 85 LEU A C 1
ATOM 685 O O . LEU A 1 85 ? 12.181 4.733 -4.280 1.00 86.19 85 LEU A O 1
ATOM 689 N N . THR A 1 86 ? 11.476 6.068 -2.611 1.00 87.94 86 THR A N 1
ATOM 690 C CA . THR A 1 86 ? 12.693 6.887 -2.530 1.00 87.94 86 THR A CA 1
ATOM 691 C C . THR A 1 86 ? 13.933 6.021 -2.304 1.00 87.94 86 THR A C 1
ATOM 693 O O . THR A 1 86 ? 14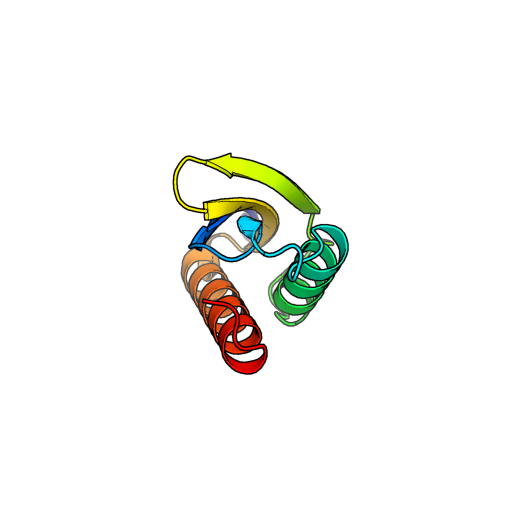.940 6.189 -2.993 1.00 87.94 86 THR A O 1
ATOM 696 N N . LYS A 1 87 ? 13.863 5.030 -1.400 1.00 88.12 87 LYS A N 1
ATOM 697 C CA . LYS A 1 87 ? 14.955 4.063 -1.157 1.00 88.12 87 LYS A CA 1
ATOM 698 C C . LYS A 1 87 ? 15.339 3.267 -2.406 1.00 88.12 87 LYS A C 1
ATOM 700 O O . LYS A 1 87 ? 16.498 2.887 -2.552 1.00 88.12 87 LYS A O 1
ATOM 705 N N . ARG A 1 88 ? 14.378 3.005 -3.295 1.00 83.88 88 ARG A N 1
ATOM 706 C CA . ARG A 1 88 ? 14.573 2.273 -4.558 1.00 83.88 88 ARG A CA 1
ATOM 707 C C . ARG A 1 88 ? 14.961 3.188 -5.722 1.00 83.88 88 ARG A C 1
ATOM 709 O O . ARG A 1 88 ? 15.158 2.696 -6.829 1.00 83.88 88 ARG A O 1
ATOM 716 N N . GLY A 1 89 ? 15.094 4.496 -5.479 1.00 82.00 89 GLY A N 1
ATOM 717 C CA . GLY A 1 89 ? 15.347 5.488 -6.522 1.00 82.00 89 GLY A CA 1
ATOM 718 C C . GLY A 1 89 ? 14.169 5.651 -7.481 1.00 82.00 89 GLY A C 1
ATOM 719 O O . GLY A 1 89 ? 14.383 6.019 -8.634 1.00 82.00 89 GLY A O 1
ATOM 720 N N . ILE A 1 90 ? 12.956 5.335 -7.015 1.00 77.06 90 ILE A N 1
ATOM 721 C CA . ILE A 1 90 ? 11.712 5.532 -7.748 1.00 77.06 90 ILE A CA 1
ATOM 722 C C . ILE A 1 90 ? 11.149 6.887 -7.319 1.00 77.06 90 ILE A C 1
ATOM 724 O O . ILE A 1 90 ? 10.884 7.082 -6.131 1.00 77.06 90 ILE A O 1
ATOM 728 N N . GLN A 1 91 ? 11.062 7.823 -8.264 1.00 66.12 91 GLN A N 1
ATOM 729 C CA . GLN A 1 91 ? 10.373 9.105 -8.090 1.00 66.12 91 GLN A CA 1
ATOM 730 C C . GLN A 1 91 ? 8.981 9.014 -8.704 1.00 66.12 91 GLN A C 1
ATOM 732 O O . GLN A 1 91 ? 8.816 8.105 -9.551 1.00 66.12 91 GLN A O 1
#

Solvent-accessible surface area (backbone atoms only — not comparable to full-atom values): 5297 Å² total; per-residue (Å²): 134,82,63,70,37,86,44,78,50,80,50,70,42,48,67,46,59,94,72,72,77,58,54,64,70,58,51,39,50,49,52,44,51,51,49,68,70,39,88,69,50,77,49,83,61,49,60,43,79,73,50,72,62,101,59,24,44,34,33,45,41,37,42,39,32,49,50,94,48,42,69,61,52,53,52,50,41,53,50,51,49,53,51,56,32,51,77,70,73,46,86

Sequence (91 aa):
MGSLSDSVFLESLESLVDSGRVRPAEMEALFTEVVNSNETVTTAPWVMYVGFNEWAAEYWVYYLIPYAKRFGVLNDVHTKIRDELTKRGIQ

Nearest PDB structures (foldseek):
  2oau-assembly1_G  TM=8.803E-01  e=7.705E-05  Escherichia coli
  7a46-assembly1_A  TM=7.456E-01  e=1.249E-03  Escherichia coli
  6lyp-assembly1_A  TM=6.447E-01  e=1.190E-02  Arabidopsis thaliana
  3bzq-assembly1_A  TM=6.262E-01  e=7.765E-01  Mycobacterium tuberculosis H37Rv
  6ric-assembly1_A  TM=5.428E-01  e=1.721E+00  Vaccinia virus GLV-1h68

Secondary structure (DSSP, 8-state):
-PPEEEEEEEEEEES-GGGT-S-HHHHHHHHHHHHHT-TT--SPPEEEEEEE-SSEEEEEEEEEEEGGGHHHHHHHHHHHHHHHHHHTT--

Foldseek 3Di:
DFDKDKDKDKDWFFDDVVPVPDDQVVLQVQLQVLLVVDPQWDDRKDKDFDQDDPTTTIMIIITIGGPVCRVVSVVSSVVSSVVVCVVVVGD